Protein AF-A0A1Y0BBT8-F1 (afdb_monomer_lite)

Foldseek 3Di:
DKKFDDPQGIDDDDDDDPPDDPVNVVVVVQVVVQVVCCVVVVHDDHDDDPDDDDDDDDPPDDPVVVRCVRLCVCCVVVVDVDSVVGPGMDDPVD

Sequence (94 aa):
MAWVLMPDHAHWLIELGARDSLAQVVRCLKSASARAANLVLSRRGALWAPAYHDHALRDEEDLRAVARYLIGNPVRAGLVAQVGDYPFWNAVWL

Radius of gyration: 14.7 Å; chains: 1; bounding box: 31×28×36 Å

pLDDT: mean 94.56, std 4.7, range [67.12, 98.25]

Structure (mmCIF, N/CA/C/O backbone):
data_AF-A0A1Y0BBT8-F1
#
_entry.id   AF-A0A1Y0BBT8-F1
#
loop_
_atom_site.group_PDB
_atom_site.id
_atom_site.type_symbol
_atom_site.label_atom_id
_atom_site.label_alt_id
_atom_site.label_comp_id
_atom_site.label_asym_id
_atom_site.label_entity_id
_atom_site.label_seq_id
_atom_site.pdbx_PDB_ins_code
_atom_site.Cartn_x
_atom_site.Cartn_y
_atom_site.Cartn_z
_atom_site.occupancy
_atom_site.B_iso_or_equiv
_atom_site.auth_seq_id
_atom_site.auth_comp_id
_atom_site.auth_asym_id
_atom_site.auth_atom_id
_atom_site.pdbx_PDB_model_num
ATOM 1 N N . MET A 1 1 ? 0.548 1.866 -12.519 1.00 88.75 1 MET A N 1
ATOM 2 C CA . MET A 1 1 ? 0.648 1.872 -11.047 1.00 88.75 1 MET A CA 1
ATOM 3 C C . MET A 1 1 ? -0.546 1.147 -10.439 1.00 88.75 1 MET A C 1
ATOM 5 O O . MET A 1 1 ? -1.588 1.087 -11.090 1.00 88.75 1 MET A O 1
ATOM 9 N N . ALA A 1 2 ? -0.402 0.568 -9.244 1.00 96.06 2 ALA A N 1
ATOM 10 C CA . ALA A 1 2 ? -1.475 -0.173 -8.563 1.00 96.06 2 ALA A CA 1
ATOM 11 C C . ALA A 1 2 ? -1.365 -0.077 -7.034 1.00 96.06 2 ALA A C 1
ATOM 13 O O . ALA A 1 2 ? -0.274 0.125 -6.504 1.00 96.06 2 ALA A O 1
ATOM 14 N N . TRP A 1 3 ? -2.479 -0.239 -6.322 1.00 96.88 3 TRP A N 1
ATOM 15 C CA . TRP A 1 3 ? -2.508 -0.291 -4.862 1.00 96.88 3 TRP A CA 1
ATOM 16 C C . TRP A 1 3 ? -3.655 -1.151 -4.328 1.00 96.88 3 TRP A C 1
ATOM 18 O O . TRP A 1 3 ? -4.693 -1.283 -4.971 1.00 96.88 3 TRP A O 1
ATOM 28 N N . VAL A 1 4 ? -3.473 -1.687 -3.120 1.00 98.00 4 VAL A N 1
ATOM 29 C CA . VAL A 1 4 ? -4.526 -2.297 -2.302 1.00 98.00 4 VAL A CA 1
ATOM 30 C C . VAL A 1 4 ? -4.291 -1.939 -0.839 1.00 98.00 4 VAL A C 1
ATOM 32 O O . VAL A 1 4 ? -3.161 -1.989 -0.348 1.00 98.00 4 VAL A O 1
ATOM 35 N N . LEU A 1 5 ? -5.356 -1.546 -0.147 1.00 97.69 5 LEU A N 1
ATOM 36 C CA . LEU A 1 5 ? -5.363 -1.341 1.296 1.00 97.69 5 LEU A CA 1
ATOM 37 C C . LEU A 1 5 ? -6.068 -2.533 1.931 1.00 97.69 5 LEU A C 1
ATOM 39 O O . LEU A 1 5 ? -7.265 -2.698 1.742 1.00 97.69 5 LEU A O 1
ATOM 43 N N . MET A 1 6 ? -5.332 -3.355 2.663 1.00 97.81 6 MET A N 1
ATOM 44 C CA . MET A 1 6 ? -5.832 -4.491 3.437 1.00 97.81 6 MET A CA 1
ATOM 45 C C . MET A 1 6 ? -6.235 -4.024 4.852 1.00 97.81 6 MET A C 1
ATOM 47 O O . MET A 1 6 ? -5.856 -2.923 5.261 1.00 97.81 6 MET A O 1
ATOM 51 N N . PRO A 1 7 ? -6.985 -4.828 5.628 1.00 96.12 7 PRO A N 1
ATOM 52 C CA . PRO A 1 7 ? -7.382 -4.459 6.992 1.00 96.12 7 PRO A CA 1
ATOM 53 C C . PRO A 1 7 ? -6.212 -4.160 7.946 1.00 96.12 7 PRO A C 1
ATOM 55 O O . PRO A 1 7 ? -6.369 -3.402 8.900 1.00 96.12 7 PRO A O 1
ATOM 58 N N . ASP A 1 8 ? -5.048 -4.754 7.696 1.00 95.62 8 ASP A N 1
ATOM 59 C CA . ASP A 1 8 ? -3.862 -4.729 8.556 1.00 95.62 8 ASP A CA 1
ATOM 60 C C . ASP A 1 8 ? -2.619 -4.100 7.890 1.00 95.62 8 ASP A C 1
ATOM 62 O O . ASP A 1 8 ? -1.700 -3.669 8.589 1.00 95.62 8 ASP A O 1
ATOM 66 N N . HIS A 1 9 ? -2.573 -4.006 6.557 1.00 96.25 9 HIS A N 1
ATOM 67 C CA . HIS A 1 9 ? -1.442 -3.438 5.811 1.00 96.25 9 HIS A CA 1
ATOM 68 C C . HIS A 1 9 ? -1.862 -2.838 4.458 1.00 96.25 9 HIS A C 1
ATOM 70 O O . HIS A 1 9 ? -3.019 -2.885 4.065 1.00 96.25 9 HIS A O 1
ATOM 76 N N . ALA A 1 10 ? -0.922 -2.252 3.716 1.00 96.50 10 ALA A N 1
ATOM 77 C CA . ALA A 1 10 ? -1.152 -1.784 2.350 1.00 96.50 10 ALA A CA 1
ATOM 78 C C . ALA A 1 10 ? -0.009 -2.234 1.436 1.00 96.50 10 ALA A C 1
ATOM 80 O O . ALA A 1 10 ? 1.146 -2.272 1.864 1.00 96.50 10 ALA A O 1
ATOM 81 N N . HIS A 1 11 ? -0.326 -2.524 0.175 1.00 96.38 11 HIS A N 1
ATOM 82 C CA . HIS A 1 11 ? 0.657 -2.784 -0.875 1.00 96.38 11 HIS A CA 1
ATOM 83 C C . HIS A 1 11 ? 0.529 -1.745 -1.981 1.00 96.38 11 HIS A C 1
ATOM 85 O O . HIS A 1 11 ? -0.584 -1.461 -2.431 1.00 96.38 11 HIS A O 1
ATOM 91 N N . TRP A 1 12 ? 1.664 -1.242 -2.470 1.00 95.12 12 TRP A N 1
ATOM 92 C CA . TRP A 1 12 ? 1.725 -0.309 -3.594 1.00 95.12 12 TRP A CA 1
ATOM 93 C C . TRP A 1 12 ? 2.738 -0.754 -4.639 1.00 95.12 12 TRP A C 1
ATOM 95 O O . TRP A 1 12 ? 3.826 -1.215 -4.310 1.00 95.12 12 TRP A O 1
ATOM 105 N N . LEU A 1 13 ? 2.376 -0.538 -5.898 1.00 95.25 13 LEU A N 1
ATOM 106 C CA . LEU A 1 13 ? 3.259 -0.557 -7.050 1.00 95.25 13 LEU A CA 1
ATOM 107 C C . LEU A 1 13 ? 3.348 0.876 -7.577 1.00 95.25 13 LEU A C 1
ATOM 109 O O . LEU A 1 13 ? 2.396 1.370 -8.197 1.00 95.25 13 LEU A O 1
ATOM 113 N N . ILE A 1 14 ? 4.476 1.524 -7.290 1.00 93.94 14 ILE A N 1
ATOM 114 C CA . ILE A 1 14 ? 4.749 2.927 -7.608 1.00 93.94 14 ILE A CA 1
ATOM 115 C C . ILE A 1 14 ? 6.002 3.064 -8.466 1.00 93.94 14 ILE A C 1
ATOM 117 O O . ILE A 1 14 ? 6.915 2.247 -8.392 1.00 93.94 14 ILE A O 1
ATOM 121 N N . GLU A 1 15 ? 6.044 4.146 -9.227 1.00 93.19 15 GLU A N 1
ATOM 122 C CA . GLU A 1 15 ? 7.213 4.627 -9.942 1.00 93.19 15 GLU A CA 1
ATOM 123 C C . GLU A 1 15 ? 7.711 5.870 -9.206 1.00 93.19 15 GLU A C 1
ATOM 125 O O . GLU A 1 15 ? 6.915 6.735 -8.825 1.00 93.19 15 GLU A O 1
ATOM 130 N N . LEU A 1 16 ? 9.013 5.931 -8.937 1.00 93.62 16 LEU A N 1
ATOM 131 C CA . LEU A 1 16 ? 9.611 7.058 -8.230 1.00 93.62 16 LEU A CA 1
ATOM 132 C C . LEU A 1 16 ? 9.984 8.158 -9.221 1.00 93.62 16 LEU A C 1
ATOM 134 O O . LEU A 1 16 ? 10.498 7.886 -10.304 1.00 93.62 16 LEU A O 1
ATOM 138 N N . GLY A 1 17 ? 9.774 9.411 -8.822 1.00 92.31 17 GLY A N 1
ATOM 139 C CA . GLY A 1 17 ? 10.314 10.546 -9.557 1.00 92.31 17 GLY A CA 1
ATOM 140 C C . GLY A 1 17 ? 11.844 10.538 -9.532 1.00 92.31 17 GLY A C 1
ATOM 141 O O . GLY A 1 17 ? 12.460 10.074 -8.577 1.00 92.31 17 GLY A O 1
ATOM 142 N N . ALA A 1 18 ? 12.477 11.131 -10.548 1.00 91.62 18 ALA A N 1
ATOM 143 C CA . ALA A 1 18 ? 13.939 11.125 -10.711 1.00 91.62 18 ALA A CA 1
ATOM 144 C C . ALA A 1 18 ? 14.739 11.710 -9.525 1.00 91.62 18 ALA A C 1
ATOM 146 O O . ALA A 1 18 ? 15.948 11.515 -9.438 1.00 91.62 18 ALA A O 1
ATOM 147 N N . ARG A 1 19 ? 14.089 12.470 -8.635 1.00 93.88 19 ARG A N 1
ATOM 148 C CA . ARG A 1 19 ? 14.702 13.088 -7.446 1.00 93.88 19 ARG A CA 1
ATOM 149 C C . ARG A 1 19 ? 14.137 12.554 -6.130 1.00 93.88 19 ARG A C 1
ATOM 151 O O . ARG A 1 19 ? 14.594 12.982 -5.072 1.00 93.88 19 ARG A O 1
ATOM 158 N N . ASP A 1 20 ? 13.162 11.653 -6.191 1.00 94.25 20 ASP A N 1
ATOM 159 C CA . ASP A 1 20 ? 12.482 11.129 -5.015 1.00 94.25 20 ASP A CA 1
ATOM 160 C C . ASP A 1 20 ? 13.091 9.792 -4.600 1.00 94.25 20 ASP A C 1
ATOM 162 O O . ASP A 1 20 ? 13.261 8.877 -5.403 1.00 94.25 20 ASP A O 1
ATOM 166 N N . SER A 1 21 ? 13.380 9.652 -3.309 1.00 95.69 21 SER A N 1
ATOM 167 C CA . SER A 1 21 ? 13.694 8.349 -2.722 1.00 95.69 21 SER A CA 1
ATOM 168 C C . SER A 1 21 ? 12.430 7.665 -2.209 1.00 95.69 21 SER A C 1
ATOM 170 O O . SER A 1 21 ? 11.518 8.312 -1.681 1.00 95.69 21 SER A O 1
ATOM 172 N N . LEU A 1 22 ? 12.417 6.331 -2.253 1.00 95.44 22 LEU A N 1
ATOM 173 C CA . LEU A 1 22 ? 11.328 5.536 -1.686 1.00 95.44 22 LEU A CA 1
ATOM 174 C C . LEU A 1 22 ? 11.063 5.886 -0.214 1.00 95.44 22 LEU A C 1
ATOM 176 O O . LEU A 1 22 ? 9.915 6.052 0.195 1.00 95.44 22 LEU A O 1
ATOM 180 N N . ALA A 1 23 ? 12.127 6.078 0.569 1.00 95.88 23 ALA A N 1
ATOM 181 C CA . ALA A 1 23 ? 12.032 6.431 1.981 1.00 95.88 23 ALA A CA 1
ATOM 182 C C . ALA A 1 23 ? 11.283 7.753 2.210 1.00 95.88 23 ALA A C 1
ATOM 184 O O . ALA A 1 23 ? 10.467 7.852 3.130 1.00 95.88 23 ALA A O 1
ATOM 185 N N . GLN A 1 24 ? 11.526 8.769 1.375 1.00 96.12 24 GLN A N 1
ATOM 186 C CA . GLN A 1 24 ? 10.818 10.048 1.464 1.00 96.12 24 GLN A CA 1
ATOM 187 C C . GLN A 1 24 ? 9.335 9.883 1.129 1.00 96.12 24 GLN A C 1
ATOM 189 O O . GLN A 1 24 ? 8.493 10.379 1.883 1.00 96.12 24 GLN A O 1
ATOM 194 N N . VAL A 1 25 ? 9.017 9.151 0.058 1.00 95.88 25 VAL A N 1
ATOM 195 C CA . VAL A 1 25 ? 7.635 8.885 -0.367 1.00 95.88 25 VAL A CA 1
ATOM 196 C C . VAL A 1 25 ? 6.865 8.142 0.727 1.00 95.88 25 V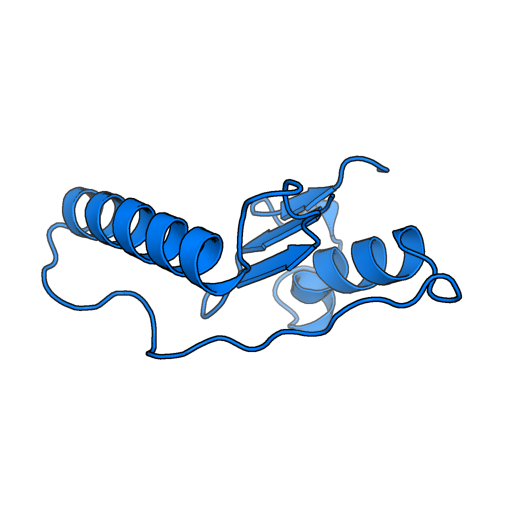AL A C 1
ATOM 198 O O . VAL A 1 25 ? 5.811 8.608 1.167 1.00 95.88 25 VAL A O 1
ATOM 201 N N . VAL A 1 26 ? 7.418 7.040 1.245 1.00 96.38 26 VAL A N 1
ATOM 202 C CA . VAL A 1 26 ? 6.777 6.243 2.301 1.00 96.38 26 VAL A CA 1
ATOM 203 C C . VAL A 1 26 ? 6.604 7.059 3.581 1.00 96.38 26 VAL A C 1
ATOM 205 O O . VAL A 1 26 ? 5.543 7.003 4.204 1.00 96.38 26 VAL A O 1
ATOM 208 N N . ARG A 1 27 ? 7.603 7.862 3.972 1.00 96.38 27 ARG A N 1
ATOM 209 C CA . ARG A 1 27 ? 7.504 8.740 5.148 1.00 96.38 27 ARG A CA 1
ATOM 210 C C . ARG A 1 27 ? 6.358 9.741 5.007 1.00 96.38 27 ARG A C 1
ATOM 212 O O . ARG A 1 27 ? 5.567 9.887 5.940 1.00 96.38 27 ARG A O 1
ATOM 219 N N . CYS A 1 28 ? 6.267 10.423 3.866 1.00 96.00 28 CYS A N 1
ATOM 220 C CA . CYS A 1 28 ? 5.208 11.394 3.604 1.00 96.00 28 CYS A CA 1
ATOM 221 C C . CYS A 1 28 ? 3.830 10.731 3.649 1.00 96.00 28 CYS A C 1
ATOM 223 O O . CYS A 1 28 ? 2.940 11.219 4.348 1.00 96.00 28 CYS A O 1
ATOM 225 N N . LEU A 1 29 ? 3.676 9.583 2.987 1.00 95.69 29 LEU A N 1
ATOM 226 C CA . LEU A 1 29 ? 2.411 8.863 2.965 1.00 95.69 29 LEU A CA 1
ATOM 227 C C . LEU A 1 29 ? 2.009 8.393 4.367 1.00 95.69 29 LEU A C 1
ATOM 229 O O . LEU A 1 29 ? 0.899 8.694 4.815 1.00 95.69 29 LEU A O 1
ATOM 233 N N . LYS A 1 30 ? 2.906 7.720 5.100 1.00 96.88 30 LYS A N 1
ATOM 234 C CA . LYS A 1 30 ? 2.627 7.251 6.466 1.00 96.88 30 LYS A CA 1
ATOM 235 C C . LYS A 1 30 ? 2.256 8.402 7.396 1.00 96.88 30 LYS A C 1
ATOM 237 O O . LYS A 1 30 ? 1.307 8.273 8.163 1.00 96.88 30 LYS A O 1
ATOM 242 N N . SER A 1 31 ? 2.960 9.531 7.314 1.00 96.94 31 SER A N 1
ATOM 243 C CA . SER A 1 31 ? 2.681 10.706 8.147 1.00 96.94 31 SER A CA 1
ATOM 244 C C . SER A 1 31 ? 1.318 11.329 7.833 1.00 96.94 31 SER A C 1
ATOM 246 O O . SER A 1 31 ? 0.506 11.536 8.739 1.00 96.94 31 SER A O 1
ATOM 248 N N . ALA A 1 32 ? 1.034 11.584 6.552 1.00 97.62 32 ALA A N 1
ATOM 249 C CA . ALA A 1 32 ? -0.210 12.215 6.126 1.00 97.62 32 ALA A CA 1
ATOM 250 C C . ALA A 1 32 ? -1.431 11.340 6.448 1.00 97.62 32 ALA A C 1
ATOM 252 O O . ALA A 1 32 ? -2.393 11.822 7.051 1.00 97.62 32 ALA A O 1
ATOM 253 N N . SER A 1 33 ? -1.364 10.050 6.110 1.00 96.75 33 SER A N 1
ATOM 254 C CA . SER A 1 33 ? -2.445 9.091 6.368 1.00 96.75 33 SER A CA 1
ATOM 255 C C . SER A 1 33 ? -2.658 8.835 7.859 1.00 96.75 33 SER A C 1
ATOM 257 O O . SER A 1 33 ? -3.801 8.849 8.306 1.00 96.75 33 SER A O 1
ATOM 259 N N . ALA A 1 34 ? -1.592 8.690 8.658 1.00 97.38 34 ALA A N 1
ATOM 260 C CA . ALA A 1 34 ? -1.721 8.528 10.106 1.00 97.38 34 ALA A CA 1
ATOM 261 C C . ALA A 1 34 ? -2.40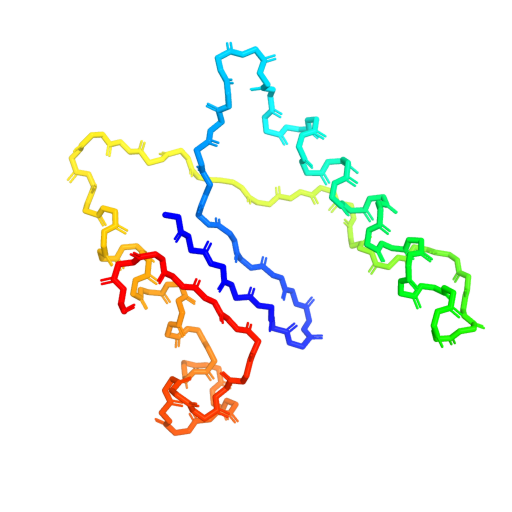4 9.736 10.749 1.00 97.38 34 ALA A C 1
ATOM 263 O O . ALA A 1 34 ? -3.289 9.566 11.583 1.00 97.38 34 ALA A O 1
ATOM 264 N N . ARG A 1 35 ? -2.043 10.958 10.336 1.00 97.75 35 ARG A N 1
ATOM 265 C CA . ARG A 1 35 ? -2.687 12.179 10.833 1.00 97.75 35 ARG A CA 1
ATOM 266 C C . ARG A 1 35 ? -4.175 12.216 10.483 1.00 97.75 35 ARG A C 1
ATOM 268 O O . ARG A 1 35 ? -4.985 12.498 11.361 1.00 97.75 35 ARG A O 1
ATOM 275 N N . ALA A 1 36 ? -4.525 11.921 9.231 1.00 97.81 36 ALA A N 1
ATOM 276 C CA . ALA A 1 36 ? -5.913 11.918 8.772 1.00 97.81 36 ALA A CA 1
ATOM 277 C C . ALA A 1 36 ? -6.754 10.848 9.489 1.00 97.81 36 ALA A C 1
ATOM 279 O O . ALA A 1 36 ? -7.806 11.158 10.040 1.00 97.81 36 ALA A O 1
ATOM 280 N N . ALA A 1 37 ? -6.263 9.610 9.555 1.00 97.00 37 ALA A N 1
ATOM 281 C CA . ALA A 1 37 ? -6.956 8.519 10.232 1.00 97.00 37 ALA A CA 1
ATOM 282 C C . ALA A 1 37 ? -7.100 8.775 11.737 1.00 97.00 37 ALA A C 1
ATOM 284 O O . ALA A 1 37 ? -8.165 8.537 12.296 1.00 97.00 37 ALA A O 1
ATOM 285 N N . ASN A 1 38 ? -6.065 9.308 12.395 1.00 98.00 38 ASN A N 1
ATOM 286 C CA . ASN A 1 38 ? -6.138 9.650 13.813 1.00 98.00 38 ASN A CA 1
ATOM 287 C C . ASN A 1 38 ? -7.216 10.704 14.097 1.00 98.00 38 ASN A C 1
ATOM 289 O O . ASN A 1 38 ? -7.930 10.585 15.091 1.00 98.00 38 ASN A O 1
ATOM 293 N N . LEU A 1 39 ? -7.359 11.694 13.210 1.00 98.00 39 LEU A N 1
ATOM 294 C CA . LEU A 1 39 ? -8.404 12.709 13.309 1.00 98.00 39 LEU A CA 1
ATOM 295 C C . LEU A 1 39 ? -9.802 12.093 13.166 1.00 98.00 39 LEU A C 1
ATOM 297 O O . LEU A 1 39 ? -10.649 12.320 14.024 1.00 98.00 39 LEU A O 1
ATOM 301 N N . VAL A 1 40 ? -10.030 11.286 12.124 1.00 98.00 40 VAL A N 1
ATOM 302 C CA . VAL A 1 40 ? -11.341 10.660 11.866 1.00 98.00 40 VAL A CA 1
ATOM 303 C C . VAL A 1 40 ? -11.725 9.680 12.977 1.00 98.00 40 VAL A C 1
ATOM 305 O O . VAL A 1 40 ? -12.868 9.659 13.420 1.00 98.00 40 VAL A O 1
ATOM 308 N N . LEU A 1 41 ? -10.765 8.896 13.467 1.00 97.31 41 LEU A N 1
ATOM 309 C CA . LEU A 1 41 ? -10.989 7.878 14.495 1.00 97.31 41 LEU A CA 1
ATOM 310 C C . LEU A 1 41 ? -10.903 8.430 15.928 1.00 97.31 41 LEU A C 1
ATOM 312 O O . LEU A 1 41 ? -10.969 7.652 16.875 1.00 97.31 41 LEU A O 1
ATOM 316 N N . SER A 1 42 ? -10.712 9.745 16.106 1.00 97.75 42 SER A N 1
ATOM 317 C CA . SER A 1 42 ? -10.513 10.389 17.418 1.00 97.75 42 SER A CA 1
ATOM 318 C C . SER A 1 42 ? -9.446 9.710 18.291 1.00 97.75 42 SER A C 1
ATOM 320 O O . SER A 1 42 ? -9.550 9.658 19.517 1.00 97.75 42 SER A O 1
ATOM 322 N N . ARG A 1 43 ? -8.390 9.190 17.660 1.00 96.94 43 ARG A N 1
ATOM 323 C CA . ARG A 1 43 ? -7.283 8.490 18.327 1.00 96.94 43 ARG A CA 1
ATOM 324 C C . ARG A 1 43 ? -5.997 9.308 18.259 1.00 96.94 43 ARG A C 1
ATOM 326 O O . ARG A 1 43 ? -5.876 10.276 17.511 1.00 96.94 43 ARG A O 1
ATOM 333 N N . ARG A 1 44 ? -4.997 8.902 19.038 1.00 94.75 44 ARG A N 1
ATOM 334 C CA . ARG A 1 44 ? -3.648 9.488 19.032 1.00 94.75 44 ARG A CA 1
ATOM 335 C C . ARG A 1 44 ? -2.596 8.384 18.940 1.00 94.75 44 ARG A C 1
ATOM 337 O O . ARG A 1 44 ? -2.896 7.217 19.176 1.00 94.75 44 ARG A O 1
ATOM 344 N N . GLY A 1 45 ? -1.365 8.768 18.613 1.00 94.50 45 GLY A N 1
ATOM 345 C CA . GLY A 1 45 ? -0.222 7.855 18.529 1.00 94.50 45 GLY A CA 1
ATOM 346 C C . GLY A 1 45 ? 0.035 7.304 17.126 1.00 94.50 45 GLY A C 1
ATOM 347 O O . GLY A 1 45 ? -0.491 7.808 16.131 1.00 94.50 45 GLY A O 1
ATOM 348 N N . ALA A 1 46 ? 0.898 6.291 17.051 1.00 95.00 46 ALA A N 1
ATOM 349 C CA . ALA A 1 46 ? 1.282 5.665 15.793 1.00 95.00 46 ALA A CA 1
ATOM 350 C C . ALA A 1 46 ? 0.118 4.858 15.193 1.00 95.00 46 ALA A C 1
ATOM 352 O O . ALA A 1 46 ? -0.570 4.120 15.900 1.00 95.00 46 ALA A O 1
ATOM 353 N N . LEU A 1 47 ? -0.081 5.007 13.880 1.00 96.38 47 LEU A N 1
ATOM 354 C CA . LEU A 1 47 ? -0.971 4.149 13.093 1.00 96.38 47 LEU A CA 1
ATOM 355 C C . LEU A 1 47 ? -0.182 3.039 12.393 1.00 96.38 47 LEU A C 1
ATOM 357 O O . LEU A 1 47 ? -0.572 1.880 12.431 1.00 96.38 47 LEU A O 1
ATOM 361 N N . TRP A 1 48 ? 0.929 3.407 11.756 1.00 97.19 48 TRP A N 1
ATOM 362 C CA . TRP A 1 48 ? 1.761 2.493 10.983 1.00 97.19 48 TRP A CA 1
ATOM 363 C C . TRP A 1 48 ? 2.886 1.902 11.826 1.00 97.19 48 TRP A C 1
ATOM 365 O O . TRP A 1 48 ? 3.507 2.609 12.621 1.00 97.19 48 TRP A O 1
ATOM 375 N N . ALA A 1 49 ? 3.215 0.637 11.561 1.00 95.69 49 ALA A N 1
ATOM 376 C CA . ALA A 1 49 ? 4.444 0.022 12.046 1.00 95.69 49 ALA A CA 1
ATOM 377 C C . ALA A 1 49 ? 5.693 0.775 11.528 1.00 95.69 49 ALA A C 1
ATOM 379 O O . ALA A 1 49 ? 5.649 1.372 10.435 1.00 95.69 49 ALA A O 1
ATOM 380 N N . PRO A 1 50 ? 6.808 0.756 12.287 1.00 94.19 50 PRO A N 1
ATOM 381 C CA . PRO A 1 50 ? 8.093 1.253 11.803 1.00 94.19 50 PRO A CA 1
ATOM 382 C C . PRO A 1 50 ? 8.580 0.439 10.590 1.00 94.19 50 PRO A C 1
ATOM 384 O O . PRO A 1 50 ? 8.164 -0.699 10.396 1.00 94.19 50 PRO A O 1
ATOM 387 N N . ALA A 1 51 ? 9.473 1.032 9.788 1.00 93.88 51 ALA A N 1
ATOM 388 C CA . ALA A 1 51 ? 10.016 0.463 8.543 1.00 93.88 51 ALA A CA 1
ATOM 389 C C . ALA A 1 51 ? 8.958 0.151 7.462 1.00 93.88 51 ALA A C 1
ATOM 391 O O . ALA A 1 51 ? 7.777 0.455 7.612 1.00 93.88 51 ALA A O 1
ATOM 392 N N . TYR A 1 52 ? 9.388 -0.355 6.312 1.00 95.69 52 TYR A N 1
ATOM 393 C CA . TYR A 1 52 ? 8.535 -0.835 5.225 1.00 95.69 52 TYR A CA 1
ATOM 394 C C . TYR A 1 52 ? 9.288 -1.933 4.470 1.00 95.69 52 TYR A C 1
ATOM 396 O O . TYR A 1 52 ? 10.509 -2.012 4.569 1.00 95.69 52 TYR A O 1
ATOM 404 N N . HIS A 1 53 ? 8.557 -2.784 3.755 1.00 94.94 53 HIS A N 1
ATOM 405 C CA . HIS A 1 53 ? 9.147 -3.760 2.845 1.00 94.94 53 HIS A CA 1
ATOM 406 C C . HIS A 1 53 ? 9.118 -3.194 1.428 1.00 94.94 53 HIS A C 1
ATOM 408 O O . HIS A 1 53 ? 8.080 -2.685 0.996 1.00 94.94 53 HIS A O 1
ATOM 414 N N . ASP A 1 54 ? 10.226 -3.309 0.706 1.00 93.50 54 ASP A N 1
ATOM 415 C CA . ASP A 1 54 ? 10.328 -2.888 -0.682 1.00 93.50 54 ASP A CA 1
ATOM 416 C C . ASP A 1 54 ? 10.983 -3.944 -1.565 1.00 93.50 54 ASP A C 1
ATOM 418 O O . ASP A 1 54 ? 11.716 -4.820 -1.110 1.00 93.50 54 ASP A O 1
ATOM 422 N N . HIS A 1 55 ? 10.646 -3.870 -2.845 1.00 92.50 55 HIS A N 1
ATOM 423 C CA . HIS A 1 55 ? 11.225 -4.691 -3.887 1.00 92.50 55 HIS A CA 1
ATOM 424 C C . HIS A 1 55 ? 11.300 -3.850 -5.160 1.00 92.50 55 HIS A C 1
ATOM 426 O O . HIS A 1 55 ? 10.274 -3.369 -5.648 1.00 92.50 55 HIS A O 1
ATOM 432 N N . ALA A 1 56 ? 12.514 -3.631 -5.661 1.00 91.75 56 ALA A N 1
ATOM 433 C CA . ALA A 1 56 ? 12.736 -2.938 -6.920 1.00 91.75 56 ALA A CA 1
ATOM 434 C C . ALA A 1 56 ? 12.524 -3.917 -8.077 1.00 91.75 56 ALA A C 1
ATOM 436 O O . ALA A 1 56 ? 13.274 -4.887 -8.195 1.00 91.75 56 ALA A O 1
ATOM 437 N N . LEU A 1 57 ? 11.514 -3.643 -8.905 1.00 89.00 57 LEU A N 1
ATOM 438 C CA . LEU A 1 57 ? 11.229 -4.450 -10.086 1.00 89.00 57 LEU A CA 1
ATOM 439 C C . LEU A 1 57 ? 12.298 -4.235 -11.154 1.00 89.00 57 LEU A C 1
ATOM 441 O O . LEU A 1 57 ? 12.699 -3.100 -11.423 1.00 89.00 57 LEU A O 1
ATOM 445 N N . ARG A 1 58 ? 12.744 -5.333 -11.755 1.00 87.06 58 ARG A N 1
ATOM 446 C CA . ARG A 1 58 ? 13.688 -5.346 -12.875 1.00 87.06 58 ARG A CA 1
ATOM 447 C C . ARG A 1 58 ? 12.942 -5.248 -14.204 1.00 87.06 58 ARG A C 1
ATOM 449 O O . ARG A 1 58 ? 11.771 -5.603 -14.288 1.00 87.06 58 ARG A O 1
ATOM 456 N N . ASP A 1 59 ? 13.644 -4.836 -15.259 1.00 78.75 59 ASP A N 1
ATOM 457 C CA . ASP A 1 59 ? 13.071 -4.652 -16.607 1.00 78.75 59 ASP A CA 1
ATOM 458 C C . ASP A 1 59 ? 12.416 -5.921 -17.186 1.00 78.75 59 ASP A C 1
ATOM 460 O O . ASP A 1 59 ? 11.533 -5.850 -18.037 1.00 78.75 59 ASP A O 1
ATOM 464 N N . GLU A 1 60 ? 12.850 -7.089 -16.721 1.00 79.19 60 GLU A N 1
ATOM 465 C CA . GLU A 1 60 ? 12.353 -8.407 -17.122 1.00 79.19 60 GLU A CA 1
ATOM 466 C C . GLU A 1 60 ? 11.060 -8.837 -16.405 1.00 79.19 60 GLU A C 1
ATOM 468 O O . GLU A 1 60 ? 10.441 -9.831 -16.787 1.00 79.19 60 GLU A O 1
ATOM 473 N N . GLU A 1 61 ? 10.622 -8.095 -15.386 1.00 82.12 61 GLU A N 1
ATOM 474 C CA . GLU A 1 61 ? 9.402 -8.393 -14.641 1.00 82.12 61 GLU A CA 1
ATOM 475 C C . GLU A 1 61 ? 8.169 -7.735 -15.277 1.00 82.12 61 GLU A C 1
ATOM 477 O O . GLU A 1 61 ? 8.124 -6.532 -15.541 1.00 82.12 61 GLU A O 1
ATOM 482 N N . ASP A 1 62 ? 7.105 -8.519 -15.484 1.00 89.19 62 ASP A N 1
ATOM 483 C CA . ASP A 1 62 ? 5.846 -7.997 -16.020 1.00 89.19 62 ASP A CA 1
ATOM 484 C C . ASP A 1 62 ? 5.095 -7.172 -14.960 1.00 89.19 62 ASP A C 1
ATOM 486 O O . ASP A 1 62 ? 4.422 -7.705 -14.070 1.00 89.19 62 ASP A O 1
ATOM 490 N N . LEU A 1 63 ? 5.138 -5.845 -15.114 1.00 90.69 63 LEU A N 1
ATOM 491 C CA . LEU A 1 63 ? 4.396 -4.882 -14.292 1.00 90.69 63 LEU A CA 1
ATOM 492 C C . LEU A 1 63 ? 2.907 -5.227 -14.148 1.00 90.69 63 LEU A C 1
ATOM 494 O O . LEU A 1 63 ? 2.323 -5.012 -13.083 1.00 90.69 63 LEU A O 1
ATOM 498 N N . ARG A 1 64 ? 2.266 -5.759 -15.198 1.00 91.81 64 ARG A N 1
ATOM 499 C CA . ARG A 1 64 ? 0.844 -6.130 -15.152 1.00 91.81 64 ARG A CA 1
ATOM 500 C C . ARG A 1 64 ? 0.631 -7.383 -14.319 1.00 91.81 64 ARG A C 1
ATOM 502 O O . ARG A 1 64 ? -0.370 -7.462 -13.608 1.00 91.81 64 ARG A O 1
ATOM 509 N N . ALA A 1 65 ? 1.544 -8.349 -14.382 1.00 92.06 65 ALA A N 1
ATOM 510 C CA . ALA A 1 65 ? 1.493 -9.534 -13.533 1.00 92.06 65 ALA A CA 1
ATOM 511 C C . ALA A 1 65 ? 1.635 -9.152 -12.053 1.00 92.06 65 ALA A C 1
ATOM 513 O O . ALA A 1 65 ? 0.819 -9.579 -11.233 1.00 92.06 65 ALA A O 1
ATOM 514 N N . VAL A 1 66 ? 2.582 -8.267 -11.724 1.00 93.19 66 VAL A N 1
ATOM 515 C CA . VAL A 1 66 ? 2.756 -7.747 -10.357 1.00 93.19 66 VAL A CA 1
ATOM 516 C C . VAL A 1 66 ? 1.516 -6.980 -9.895 1.00 93.19 66 VAL A C 1
ATOM 518 O O . VAL A 1 66 ? 1.021 -7.213 -8.793 1.00 93.19 66 VAL A O 1
ATOM 521 N N . ALA A 1 67 ? 0.955 -6.112 -10.742 1.00 94.12 67 ALA A N 1
ATOM 522 C CA . ALA A 1 67 ? -0.271 -5.382 -10.425 1.00 94.12 67 ALA A CA 1
ATOM 523 C C . ALA A 1 67 ? -1.457 -6.325 -10.155 1.00 94.12 67 ALA A C 1
ATOM 525 O O . ALA A 1 67 ? -2.169 -6.136 -9.170 1.00 94.12 67 ALA A O 1
ATOM 526 N N . ARG A 1 68 ? -1.646 -7.363 -10.984 1.00 94.25 68 ARG A N 1
ATOM 527 C CA . ARG A 1 68 ? -2.693 -8.382 -10.791 1.00 94.25 68 ARG A CA 1
ATOM 528 C C . ARG A 1 68 ? -2.503 -9.159 -9.496 1.00 94.25 68 ARG A C 1
ATOM 530 O O . ARG A 1 68 ? -3.471 -9.370 -8.771 1.00 94.25 68 ARG A O 1
ATOM 537 N N . TYR A 1 69 ? -1.268 -9.553 -9.189 1.00 94.31 69 TYR A N 1
ATOM 538 C CA . TYR A 1 69 ? -0.952 -10.203 -7.921 1.00 94.31 69 TYR A CA 1
ATOM 539 C C . TYR A 1 69 ? -1.322 -9.301 -6.738 1.00 94.31 69 TYR A C 1
ATOM 541 O O . TYR A 1 69 ? -1.985 -9.743 -5.799 1.00 94.31 69 TYR A O 1
ATOM 549 N N . LEU A 1 70 ? -0.948 -8.020 -6.819 1.00 94.88 70 LEU A N 1
ATOM 550 C CA . LEU A 1 70 ? -1.186 -7.031 -5.778 1.00 94.88 70 LEU A CA 1
ATOM 551 C C . LEU A 1 70 ? -2.682 -6.861 -5.488 1.00 94.88 70 LEU A C 1
ATOM 553 O O . LEU A 1 70 ? -3.097 -7.006 -4.341 1.00 94.88 70 LEU A O 1
ATOM 557 N N . ILE A 1 71 ? -3.511 -6.624 -6.502 1.00 96.25 71 ILE A N 1
ATOM 558 C CA . ILE A 1 71 ? -4.956 -6.439 -6.290 1.00 96.25 71 ILE A CA 1
ATOM 559 C C . ILE A 1 71 ? -5.700 -7.753 -6.015 1.00 96.25 71 ILE A C 1
ATOM 561 O O . ILE A 1 71 ? -6.841 -7.727 -5.572 1.00 96.25 71 ILE A O 1
ATOM 565 N N . GLY A 1 72 ? -5.069 -8.904 -6.268 1.00 97.06 72 GLY A N 1
ATOM 566 C CA . GLY A 1 72 ? -5.589 -10.227 -5.925 1.00 97.06 72 GLY A CA 1
ATOM 567 C C . GLY A 1 72 ? -5.417 -10.595 -4.447 1.00 97.06 72 GLY A C 1
ATOM 568 O O . GLY A 1 72 ? -5.968 -11.603 -4.002 1.00 97.06 72 GLY A O 1
ATOM 569 N N . ASN A 1 73 ? -4.678 -9.798 -3.664 1.00 97.62 73 ASN A N 1
ATOM 570 C CA . ASN A 1 73 ? -4.464 -10.048 -2.234 1.00 97.62 73 ASN A CA 1
ATOM 571 C C . ASN A 1 73 ? -5.759 -10.186 -1.410 1.00 97.62 73 ASN A C 1
ATOM 573 O O . ASN A 1 73 ? -5.805 -11.109 -0.600 1.00 97.62 73 ASN A O 1
ATOM 577 N N . PRO A 1 74 ? -6.820 -9.378 -1.608 1.00 98.25 74 PRO A N 1
ATOM 578 C CA . PRO A 1 74 ? -8.077 -9.538 -0.876 1.00 98.25 74 PRO A CA 1
ATOM 579 C C . PRO A 1 74 ? -8.711 -10.918 -1.065 1.00 98.25 74 PRO A C 1
ATOM 581 O O . PRO A 1 74 ? -9.157 -11.523 -0.093 1.00 98.25 74 PRO A O 1
ATOM 584 N N . VAL A 1 75 ? -8.681 -11.451 -2.293 1.00 98.12 75 VAL A N 1
ATOM 585 C CA . VAL A 1 75 ? -9.179 -12.804 -2.596 1.00 98.12 75 VAL A CA 1
ATOM 586 C C . VAL A 1 75 ? -8.296 -13.858 -1.932 1.00 98.12 75 VAL A C 1
ATOM 588 O O . VAL A 1 75 ? -8.794 -14.760 -1.264 1.00 98.12 75 VAL A O 1
ATOM 591 N N . ARG A 1 76 ? -6.969 -13.725 -2.048 1.00 97.56 76 ARG A N 1
ATOM 592 C CA . ARG A 1 76 ? -6.008 -14.654 -1.424 1.00 97.56 76 ARG A CA 1
ATOM 593 C C . ARG A 1 76 ? -6.088 -14.669 0.104 1.00 97.56 76 ARG A C 1
ATOM 595 O O . ARG A 1 76 ? -5.831 -15.704 0.708 1.00 97.56 76 ARG A O 1
ATOM 602 N N . ALA A 1 77 ? -6.433 -13.539 0.712 1.00 9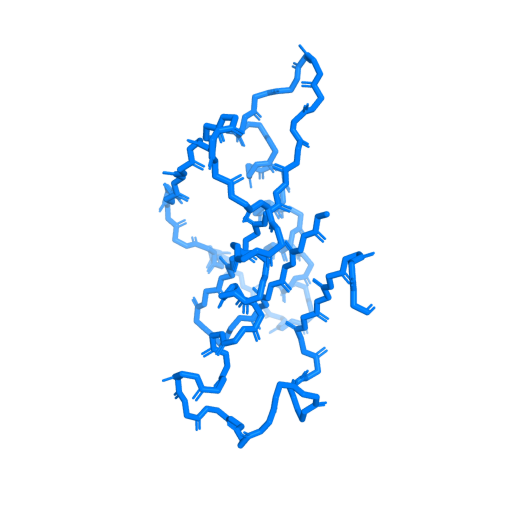7.25 77 ALA A N 1
ATOM 603 C CA . ALA A 1 77 ? -6.657 -13.406 2.147 1.00 97.25 77 ALA A CA 1
ATOM 604 C C . ALA A 1 77 ? -8.053 -13.890 2.589 1.00 97.25 77 ALA A C 1
ATOM 606 O O . ALA A 1 77 ? -8.349 -13.865 3.780 1.00 97.25 77 ALA A O 1
ATOM 607 N N . GLY A 1 78 ? -8.916 -14.308 1.655 1.00 97.81 78 GLY A N 1
ATOM 608 C CA . GLY A 1 78 ? -10.274 -14.769 1.950 1.00 97.81 78 GLY A CA 1
ATOM 609 C C . GLY A 1 78 ? -11.246 -13.657 2.358 1.00 97.81 78 GLY A C 1
ATOM 610 O O . GLY A 1 78 ? -12.288 -13.958 2.931 1.00 97.81 78 GLY A O 1
ATOM 611 N N . LEU A 1 79 ? -10.928 -12.385 2.082 1.00 97.75 79 LEU A N 1
ATOM 612 C CA . LEU A 1 79 ? -11.805 -11.251 2.407 1.00 97.75 79 LEU A CA 1
ATOM 613 C C . LEU A 1 79 ? -13.023 -11.180 1.481 1.00 97.75 79 LEU A C 1
ATOM 615 O O . LEU A 1 79 ? -14.086 -10.725 1.894 1.00 97.75 79 LEU A O 1
ATOM 619 N N . VAL A 1 80 ? -12.854 -11.608 0.229 1.00 98.19 80 VAL A N 1
ATOM 620 C CA . VAL A 1 80 ? -13.872 -11.578 -0.828 1.00 98.19 80 VAL A CA 1
ATOM 621 C C . VAL A 1 80 ? -13.692 -12.749 -1.795 1.00 98.19 80 VAL A C 1
ATOM 623 O O . VAL A 1 80 ? -12.591 -13.284 -1.924 1.00 98.19 80 VAL A O 1
ATOM 626 N N . ALA A 1 81 ? -14.757 -13.131 -2.507 1.00 97.94 81 ALA A N 1
ATOM 627 C CA . ALA A 1 81 ? -14.698 -14.180 -3.528 1.00 97.94 81 ALA A CA 1
ATOM 628 C C . ALA A 1 81 ? -14.120 -13.670 -4.859 1.00 97.94 81 ALA A C 1
ATOM 630 O O . ALA A 1 81 ? -13.433 -14.414 -5.560 1.00 97.94 81 ALA A O 1
ATOM 631 N N . GLN A 1 82 ? -14.382 -12.407 -5.207 1.00 96.88 82 GLN A N 1
ATOM 632 C CA . GLN A 1 82 ? -13.879 -11.769 -6.420 1.00 96.88 82 GLN A CA 1
ATOM 633 C C . GLN A 1 82 ? -13.219 -10.431 -6.092 1.00 96.88 82 GLN A C 1
ATOM 635 O O . GLN A 1 82 ? -13.612 -9.735 -5.161 1.00 96.88 82 GLN A O 1
ATOM 640 N N . VAL A 1 83 ? -12.220 -10.035 -6.887 1.00 94.62 83 VAL A N 1
ATOM 641 C CA . VAL A 1 83 ? -11.484 -8.774 -6.676 1.00 94.62 83 VAL A CA 1
ATOM 642 C C . VAL A 1 83 ? -12.421 -7.558 -6.703 1.00 94.62 83 VAL A C 1
ATOM 644 O O . VAL A 1 83 ? -12.250 -6.637 -5.909 1.00 94.62 83 VAL A O 1
ATOM 647 N N . GLY A 1 84 ? -13.441 -7.576 -7.568 1.00 95.12 84 GLY A N 1
ATOM 648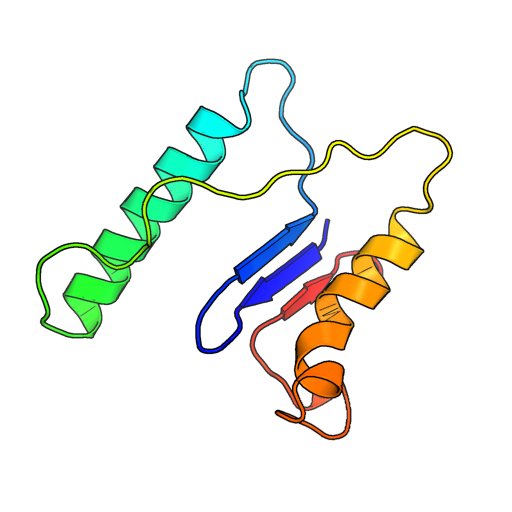 C CA . GLY A 1 84 ? -14.424 -6.493 -7.691 1.00 95.12 84 GLY A CA 1
ATOM 649 C C . GLY A 1 84 ? -15.295 -6.271 -6.450 1.00 95.12 84 GLY A C 1
ATOM 650 O O . GLY A 1 84 ? -15.831 -5.181 -6.286 1.00 95.12 84 GLY A O 1
ATOM 651 N N . ASP A 1 85 ? -15.388 -7.255 -5.554 1.00 97.56 85 ASP A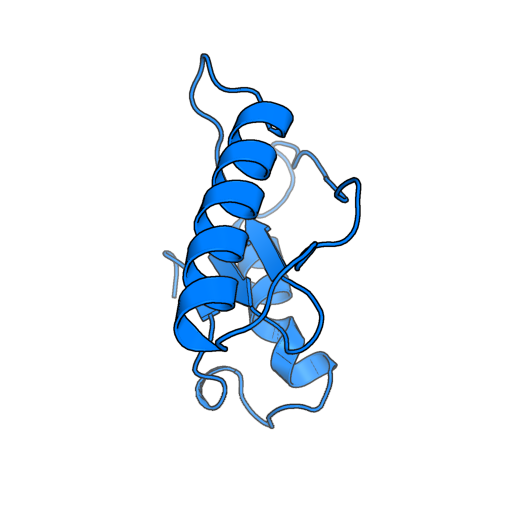 N 1
ATOM 652 C CA . ASP A 1 85 ? -16.171 -7.138 -4.319 1.00 97.56 85 ASP A CA 1
ATOM 653 C C . ASP A 1 85 ? -15.406 -6.384 -3.218 1.00 97.56 85 ASP A C 1
ATOM 655 O O . ASP A 1 85 ? -15.985 -5.995 -2.202 1.00 97.56 85 ASP A O 1
ATOM 659 N N . TYR A 1 86 ? -14.092 -6.185 -3.385 1.00 97.88 86 TYR A N 1
ATOM 660 C CA . TYR A 1 86 ? -13.278 -5.436 -2.436 1.00 97.88 86 TYR A CA 1
ATOM 661 C C . TYR A 1 86 ? -13.155 -3.976 -2.882 1.00 97.88 86 TYR A C 1
ATOM 663 O O . TYR A 1 86 ? -12.624 -3.721 -3.958 1.00 97.88 86 TYR A O 1
ATOM 671 N N . PRO A 1 87 ? -13.582 -2.986 -2.081 1.00 96.75 87 PRO A N 1
ATOM 672 C CA . PRO A 1 87 ? -13.640 -1.599 -2.545 1.00 96.75 87 PRO A CA 1
ATOM 673 C C . PRO A 1 87 ? -12.308 -0.842 -2.422 1.00 96.75 87 PRO A C 1
ATOM 675 O O . PRO A 1 87 ? -12.182 0.266 -2.938 1.00 96.75 87 PRO A O 1
ATOM 678 N N . PHE A 1 88 ? -11.315 -1.390 -1.713 1.00 97.50 88 PHE A N 1
ATOM 679 C CA . PHE A 1 88 ? -10.102 -0.656 -1.331 1.00 97.50 88 PHE A CA 1
ATOM 680 C C . PHE A 1 88 ? -8.875 -1.041 -2.171 1.00 97.50 88 PHE A C 1
ATOM 682 O O . PHE A 1 88 ? -7.827 -1.404 -1.631 1.00 97.50 88 PHE A O 1
ATOM 689 N N . TRP A 1 89 ? -8.993 -0.955 -3.495 1.00 97.06 89 TRP A N 1
ATOM 690 C CA . TRP A 1 89 ? -7.878 -1.127 -4.432 1.00 97.06 89 TRP A CA 1
ATOM 691 C C . TRP A 1 89 ? -8.072 -0.290 -5.703 1.00 97.06 89 TRP A C 1
ATOM 693 O O . TRP A 1 89 ? -9.175 0.163 -6.001 1.00 97.06 89 TRP A O 1
ATOM 703 N N . ASN A 1 90 ? -6.995 -0.085 -6.465 1.00 95.81 90 ASN A N 1
ATOM 704 C CA . ASN A 1 90 ? -7.061 0.425 -7.839 1.00 95.81 90 ASN A CA 1
ATOM 705 C C . ASN A 1 90 ? -5.821 -0.019 -8.638 1.00 95.81 90 ASN A C 1
ATOM 707 O O . ASN A 1 90 ? -4.746 -0.225 -8.068 1.00 95.81 90 ASN A O 1
ATOM 711 N N . ALA A 1 91 ? -5.940 -0.133 -9.958 1.00 94.94 91 ALA A N 1
ATOM 712 C CA . ALA A 1 91 ? -4.833 -0.386 -10.872 1.00 94.94 91 ALA A CA 1
ATOM 713 C C . ALA A 1 91 ? -5.081 0.307 -12.215 1.00 94.94 91 ALA A C 1
ATOM 715 O O . ALA A 1 91 ? -6.137 0.153 -12.807 1.00 94.94 91 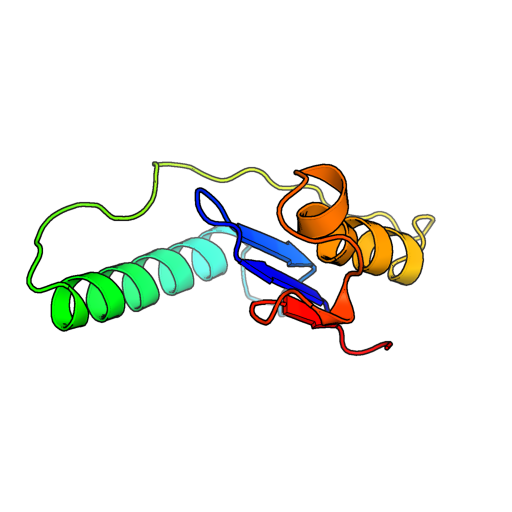ALA A O 1
ATOM 716 N N . VAL A 1 92 ? -4.079 1.013 -12.746 1.00 92.06 92 VAL A N 1
ATOM 717 C CA . VAL A 1 92 ? -4.239 1.810 -13.986 1.00 92.06 92 VAL A CA 1
ATOM 718 C C . VAL A 1 92 ? -4.390 0.979 -15.270 1.00 92.06 92 VAL A C 1
ATOM 720 O O . VAL A 1 92 ? -4.557 1.547 -16.342 1.00 92.06 92 VAL A O 1
ATOM 723 N N . TRP A 1 93 ? -4.236 -0.343 -15.190 1.00 84.38 93 TRP A N 1
ATOM 724 C CA . TRP A 1 93 ? -4.224 -1.246 -16.350 1.00 84.38 93 TRP A CA 1
ATOM 725 C C . TRP A 1 93 ? -5.480 -2.111 -16.471 1.00 84.38 93 TRP A C 1
ATOM 727 O O . TRP A 1 93 ? -5.512 -2.982 -17.343 1.00 84.38 93 TRP A O 1
ATOM 737 N N . LEU A 1 94 ? -6.448 -1.938 -15.573 1.00 67.12 94 LEU A N 1
ATOM 738 C CA . LEU A 1 94 ? -7.655 -2.755 -15.491 1.00 67.12 94 LEU A CA 1
ATOM 739 C C . LEU A 1 94 ? -8.904 -1.906 -15.674 1.00 67.12 94 LEU A C 1
ATOM 741 O O . LEU A 1 94 ? -8.869 -0.725 -15.265 1.00 67.12 94 LEU A O 1
#

Secondary structure (DSSP, 8-state):
-EEEE-SS-EEEE----TT--HHHHHHHHHHHHHHHHHHHTT--S--SPSS----PPPTTS-HHHHHHHHHTHHHHTTS-SSGGG--SEEETT-